Protein AF-A0A293LQK6-F1 (afdb_monomer)

Secondary structure (DSSP, 8-state):
-B-TTT--BS------TT---EEETTEEEEEEEEEEEE-TTSS-EEEEEEEE-S-SS----TT------EEETT--

Structure (mmCIF, N/CA/C/O backbone):
data_AF-A0A293LQK6-F1
#
_entry.id   AF-A0A293LQK6-F1
#
loop_
_atom_site.group_PDB
_atom_site.id
_atom_site.type_symbol
_atom_site.label_atom_id
_atom_site.label_alt_id
_atom_site.label_comp_id
_atom_site.label_asym_id
_atom_site.label_entity_id
_atom_site.label_seq_id
_atom_site.pdbx_PDB_ins_code
_atom_site.Cartn_x
_atom_site.Cartn_y
_atom_site.Cartn_z
_atom_site.occupancy
_atom_site.B_iso_or_equiv
_atom_site.auth_seq_id
_atom_site.auth_comp_id
_atom_site.auth_asym_id
_atom_site.auth_atom_id
_atom_site.pdbx_PDB_model_num
ATOM 1 N N . MET A 1 1 ? -2.800 -1.142 -8.548 1.00 79.94 1 MET A N 1
ATOM 2 C CA . MET A 1 1 ? -3.111 0.237 -8.112 1.00 79.94 1 MET A CA 1
ATOM 3 C C . MET A 1 1 ? -2.191 1.230 -8.812 1.00 79.94 1 MET A C 1
ATOM 5 O O . MET A 1 1 ? -1.036 0.884 -9.049 1.00 79.94 1 MET A O 1
ATOM 9 N N . ARG A 1 2 ? -2.678 2.421 -9.189 1.00 83.19 2 ARG A N 1
ATOM 10 C CA . ARG A 1 2 ? -1.900 3.432 -9.931 1.00 83.19 2 ARG A CA 1
ATOM 11 C C . ARG A 1 2 ? -2.103 4.826 -9.338 1.00 83.19 2 ARG A C 1
ATOM 13 O O . ARG A 1 2 ? -3.161 5.099 -8.785 1.00 83.19 2 ARG A O 1
ATOM 20 N N . ARG A 1 3 ? -1.098 5.697 -9.463 1.00 82.44 3 ARG A N 1
ATOM 21 C CA . ARG A 1 3 ? -1.182 7.098 -9.011 1.00 82.44 3 ARG A CA 1
ATOM 22 C C . ARG A 1 3 ? -1.899 7.970 -10.044 1.00 82.44 3 ARG A C 1
ATOM 24 O O . ARG A 1 3 ? -1.558 7.923 -11.229 1.00 82.44 3 ARG A O 1
ATOM 31 N N . ASP A 1 4 ? -2.802 8.830 -9.577 1.00 75.06 4 ASP A N 1
ATOM 32 C CA . ASP A 1 4 ? -3.415 9.870 -10.405 1.00 75.06 4 ASP A CA 1
ATOM 33 C C . ASP A 1 4 ? -2.316 10.796 -10.958 1.00 75.06 4 ASP A C 1
ATOM 35 O O . ASP A 1 4 ? -1.382 11.162 -10.241 1.00 75.06 4 ASP A O 1
ATOM 39 N N . LYS A 1 5 ? -2.406 11.165 -12.240 1.00 79.44 5 LYS A N 1
ATOM 40 C CA . LYS A 1 5 ? -1.421 11.927 -13.047 1.00 79.44 5 LYS A CA 1
ATOM 41 C C . LYS A 1 5 ? -0.278 11.124 -13.664 1.00 79.44 5 LYS A C 1
ATOM 43 O O . LYS A 1 5 ? -0.066 11.240 -14.863 1.00 79.44 5 LYS A O 1
ATOM 48 N N . THR A 1 6 ? 0.482 10.346 -12.893 1.00 86.50 6 THR A N 1
ATOM 49 C CA . THR A 1 6 ? 1.656 9.645 -13.460 1.00 86.50 6 THR A CA 1
ATOM 50 C C . THR A 1 6 ? 1.304 8.302 -14.081 1.00 86.50 6 THR A C 1
ATOM 52 O O . THR A 1 6 ? 2.099 7.774 -14.852 1.00 86.50 6 THR A O 1
ATOM 55 N N . ILE A 1 7 ? 0.150 7.722 -13.719 1.00 81.69 7 ILE A N 1
ATOM 56 C CA . ILE A 1 7 ? -0.308 6.391 -14.156 1.00 81.69 7 ILE A CA 1
ATOM 57 C C . ILE A 1 7 ? 0.699 5.274 -13.798 1.00 81.69 7 ILE A C 1
ATOM 59 O O . ILE A 1 7 ? 0.511 4.107 -14.149 1.00 81.69 7 ILE A O 1
ATOM 63 N N . LYS A 1 8 ? 1.742 5.595 -13.021 1.00 86.06 8 LYS A N 1
ATOM 64 C CA . LYS A 1 8 ? 2.717 4.636 -12.508 1.00 86.06 8 LYS A CA 1
ATOM 65 C C . LYS A 1 8 ? 2.037 3.697 -11.527 1.00 86.06 8 LYS A C 1
ATOM 67 O O . LYS A 1 8 ? 1.193 4.117 -10.728 1.00 86.06 8 LYS A O 1
ATOM 72 N N . ILE A 1 9 ? 2.427 2.432 -11.601 1.00 87.00 9 ILE A N 1
ATOM 73 C CA . ILE A 1 9 ? 1.996 1.403 -10.665 1.00 87.00 9 ILE A CA 1
ATOM 74 C C . ILE A 1 9 ? 2.560 1.756 -9.282 1.00 87.00 9 ILE A C 1
ATOM 76 O O . ILE A 1 9 ? 3.686 2.232 -9.164 1.00 87.00 9 ILE A O 1
ATOM 80 N N . CYS A 1 10 ? 1.739 1.619 -8.244 1.00 86.62 10 CYS A N 1
ATOM 81 C CA . CYS A 1 10 ? 2.162 1.816 -6.852 1.00 86.62 10 CYS A CA 1
ATOM 82 C C . CYS A 1 10 ? 1.892 0.609 -5.952 1.00 86.62 10 CYS A C 1
ATOM 84 O O . CYS A 1 10 ? 2.412 0.563 -4.848 1.00 86.62 10 CYS A O 1
ATOM 86 N N . ALA A 1 11 ? 1.069 -0.331 -6.413 1.00 87.88 11 ALA A N 1
ATOM 87 C CA . ALA A 1 11 ? 0.883 -1.631 -5.787 1.00 87.88 11 ALA A CA 1
ATOM 88 C C . ALA A 1 11 ? 0.428 -2.617 -6.864 1.00 87.88 11 ALA A C 1
ATOM 90 O O . ALA A 1 11 ? -0.506 -2.316 -7.625 1.00 87.88 11 ALA A O 1
ATOM 91 N N . ASN A 1 12 ? 1.083 -3.765 -6.938 1.00 89.06 12 ASN A N 1
ATOM 92 C CA . ASN A 1 12 ? 0.811 -4.823 -7.901 1.00 89.06 12 ASN A CA 1
ATOM 93 C C . ASN A 1 12 ? 1.107 -6.183 -7.268 1.00 89.06 12 ASN A C 1
ATOM 95 O O . ASN A 1 12 ? 2.170 -6.761 -7.460 1.00 89.06 12 ASN A O 1
ATOM 99 N N . HIS A 1 13 ? 0.151 -6.666 -6.488 1.00 86.50 13 HIS A N 1
ATOM 100 C CA . HIS A 1 13 ? 0.165 -7.982 -5.864 1.00 86.50 13 HIS A CA 1
ATOM 101 C C . HIS A 1 13 ? -1.254 -8.548 -5.856 1.00 86.50 13 HIS A C 1
ATOM 103 O O . HIS A 1 13 ? -2.239 -7.811 -5.974 1.00 86.50 13 HIS A O 1
ATOM 109 N N . TYR A 1 14 ? -1.361 -9.863 -5.690 1.00 82.94 14 TYR A N 1
ATOM 110 C CA . TYR A 1 14 ? -2.649 -10.510 -5.485 1.00 82.94 14 TYR A CA 1
ATOM 111 C C . TYR A 1 14 ? -3.160 -10.229 -4.076 1.00 82.94 14 TYR A C 1
ATOM 113 O O . TYR A 1 14 ? -2.452 -10.456 -3.096 1.00 82.94 14 TYR A O 1
ATOM 121 N N . VAL A 1 15 ? -4.409 -9.777 -3.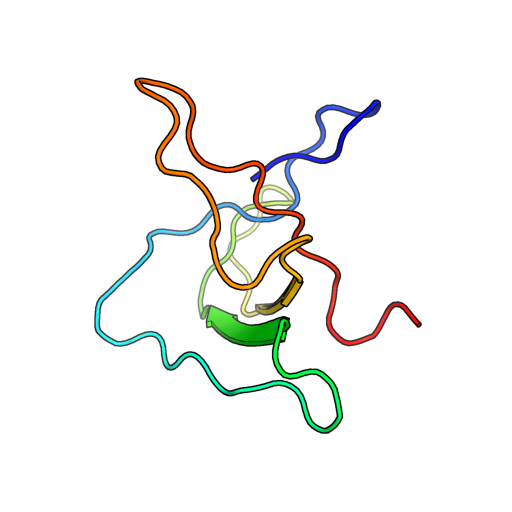977 1.00 82.50 15 VAL A N 1
ATOM 122 C CA . VAL A 1 15 ? -5.103 -9.696 -2.691 1.00 82.50 15 VAL A CA 1
ATOM 123 C C . VAL A 1 15 ? -5.506 -11.105 -2.297 1.00 82.50 15 VAL A C 1
ATOM 125 O O . VAL A 1 15 ? -6.183 -11.811 -3.044 1.00 82.50 15 VAL A O 1
ATOM 128 N N . THR A 1 16 ? -5.066 -11.519 -1.123 1.00 80.31 16 THR A N 1
ATOM 129 C CA . THR A 1 16 ? -5.260 -12.875 -0.618 1.00 80.31 16 THR A CA 1
ATOM 130 C C . THR A 1 16 ? -5.833 -12.817 0.785 1.00 80.31 16 THR A C 1
ATOM 132 O O . THR A 1 16 ? -5.629 -11.850 1.514 1.00 80.31 16 THR A O 1
ATOM 135 N N . SER A 1 17 ? -6.556 -13.862 1.181 1.00 81.62 17 SER A N 1
ATOM 136 C CA . SER A 1 17 ? -7.233 -13.910 2.482 1.00 81.62 17 SER A CA 1
ATOM 137 C C . SER A 1 17 ? -6.279 -13.938 3.679 1.00 81.62 17 SER A C 1
ATOM 139 O O . SER A 1 17 ? -6.718 -13.715 4.800 1.00 81.62 17 SER A O 1
ATOM 141 N N . TYR A 1 18 ? -4.994 -14.229 3.459 1.00 81.81 18 TYR A N 1
ATOM 142 C CA . TYR A 1 18 ? -3.967 -14.232 4.502 1.00 81.81 18 TYR A CA 1
ATOM 143 C C . TYR A 1 18 ? -3.369 -12.844 4.773 1.00 81.81 18 TYR A C 1
ATOM 145 O O . TYR A 1 18 ? -2.590 -12.691 5.711 1.00 81.81 18 TYR A O 1
ATOM 153 N N . MET A 1 19 ? -3.686 -11.833 3.958 1.00 83.06 19 MET A N 1
ATOM 154 C CA . MET A 1 19 ? -3.232 -10.465 4.198 1.00 83.06 19 MET A CA 1
ATOM 155 C C . MET A 1 19 ? -4.053 -9.834 5.324 1.00 83.06 19 MET A C 1
ATOM 157 O O . MET A 1 19 ? -5.260 -9.637 5.198 1.00 83.06 19 MET A O 1
ATOM 161 N N . GLU A 1 20 ? -3.389 -9.493 6.427 1.00 84.94 20 GLU A N 1
ATOM 162 C CA . GLU A 1 20 ? -4.015 -8.797 7.552 1.00 84.94 20 GLU A CA 1
ATOM 163 C C . GLU A 1 20 ? -4.060 -7.285 7.306 1.00 84.94 20 GLU A C 1
ATOM 165 O O . GLU A 1 20 ? -3.021 -6.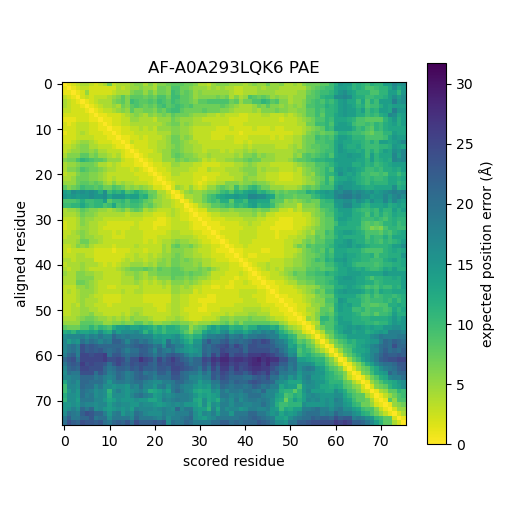625 7.221 1.00 84.94 20 GLU A O 1
ATOM 170 N N . LEU A 1 21 ? -5.272 -6.731 7.249 1.00 85.50 21 LEU A N 1
ATOM 171 C CA . LEU A 1 21 ? -5.508 -5.290 7.255 1.00 85.50 21 LEU A CA 1
ATOM 172 C C . LEU A 1 21 ? -5.577 -4.795 8.702 1.00 85.50 21 LEU A C 1
ATOM 174 O O . LEU A 1 21 ? -6.480 -5.159 9.455 1.00 85.50 21 LEU A O 1
ATOM 178 N N . LYS A 1 22 ? -4.629 -3.945 9.088 1.00 86.00 22 LYS A N 1
ATOM 179 C CA . LYS A 1 22 ? -4.564 -3.314 10.409 1.00 86.00 22 LYS A CA 1
ATOM 180 C C . LYS A 1 22 ? -5.009 -1.855 10.306 1.00 86.00 22 LYS A C 1
ATOM 182 O O . LYS A 1 22 ? -4.579 -1.170 9.379 1.00 86.00 22 LYS A O 1
ATOM 187 N N . PRO A 1 23 ? -5.856 -1.355 11.219 1.00 85.38 23 PRO A N 1
ATOM 188 C CA . PRO A 1 23 ? -6.211 0.059 11.231 1.00 85.38 23 PRO A CA 1
ATOM 189 C C . PRO A 1 23 ? -4.959 0.905 11.487 1.00 85.38 23 PRO A C 1
ATOM 191 O O . PRO A 1 23 ? -4.124 0.549 12.323 1.00 85.38 23 PRO A O 1
ATOM 1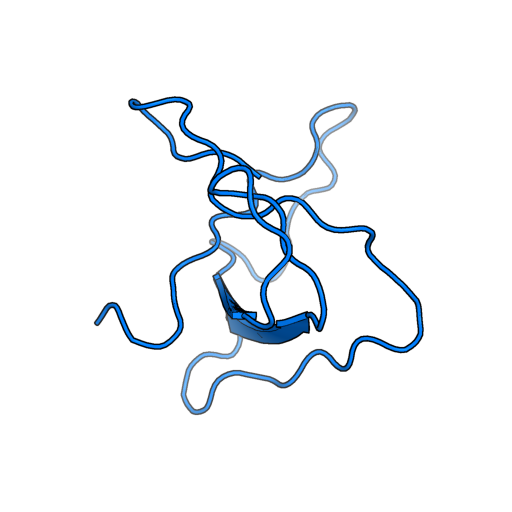94 N N . ASN A 1 24 ? -4.817 2.019 10.768 1.00 80.69 24 ASN A N 1
ATOM 195 C CA . ASN A 1 24 ? -3.714 2.940 11.016 1.00 80.69 24 ASN A CA 1
ATOM 196 C C . ASN A 1 24 ? -3.984 3.727 12.307 1.00 80.69 24 ASN A C 1
ATOM 198 O O . ASN A 1 24 ? -5.064 4.300 12.479 1.00 80.69 24 ASN A O 1
ATOM 202 N N . CYS A 1 25 ? -3.012 3.766 13.218 1.00 72.25 25 CYS A N 1
ATOM 203 C CA . CYS A 1 25 ? -3.170 4.440 14.504 1.00 72.25 25 CYS A CA 1
ATOM 204 C C . CYS A 1 25 ? -3.428 5.940 14.276 1.00 72.25 25 CYS A C 1
ATOM 206 O O . CYS A 1 25 ? -2.563 6.653 13.774 1.00 72.25 25 CYS A O 1
ATOM 208 N N . GLY A 1 26 ? -4.635 6.407 14.608 1.00 71.81 26 GLY A N 1
ATOM 209 C CA . GLY A 1 26 ? -5.045 7.807 14.451 1.00 71.81 26 GLY A CA 1
ATOM 210 C C . GLY A 1 26 ? -5.842 8.136 13.183 1.00 71.81 26 GLY A C 1
ATOM 211 O O . GLY A 1 26 ? -6.183 9.301 12.988 1.00 71.81 26 GLY A O 1
ATOM 212 N N . ASN A 1 27 ? -6.175 7.157 12.332 1.00 74.88 27 ASN A N 1
ATOM 213 C CA . ASN A 1 27 ? -7.040 7.389 11.172 1.00 74.88 27 ASN A CA 1
ATOM 214 C C . ASN A 1 27 ? -7.977 6.198 10.919 1.00 74.88 27 ASN A C 1
ATOM 216 O O . ASN A 1 27 ? -7.582 5.180 10.357 1.00 74.88 27 ASN A O 1
ATOM 220 N N . ASP A 1 28 ? -9.240 6.371 11.300 1.00 78.00 28 ASP A N 1
ATOM 221 C CA . ASP A 1 28 ? -10.354 5.429 11.118 1.00 78.00 28 ASP A CA 1
ATOM 222 C C . ASP A 1 28 ? -10.682 5.140 9.644 1.00 78.00 28 ASP A C 1
ATOM 224 O O . ASP A 1 28 ? -11.301 4.128 9.317 1.00 78.00 28 ASP A O 1
ATOM 228 N N . LYS A 1 29 ? -10.227 6.007 8.738 1.00 80.25 29 LYS A N 1
ATOM 229 C CA . LYS A 1 29 ? -10.368 5.850 7.287 1.00 80.25 29 LYS A CA 1
ATOM 230 C C . LYS A 1 29 ? -9.127 5.255 6.635 1.00 80.25 29 LYS A C 1
ATOM 232 O O . LYS A 1 29 ? -9.054 5.253 5.403 1.00 80.25 29 LYS A O 1
ATOM 237 N N . ALA A 1 30 ? -8.140 4.802 7.409 1.00 83.56 30 ALA A N 1
ATOM 238 C CA . ALA A 1 30 ? -6.910 4.248 6.869 1.00 83.56 30 ALA A CA 1
ATOM 239 C C . ALA A 1 30 ? -6.579 2.851 7.395 1.00 83.56 30 ALA A C 1
ATOM 241 O O . ALA A 1 30 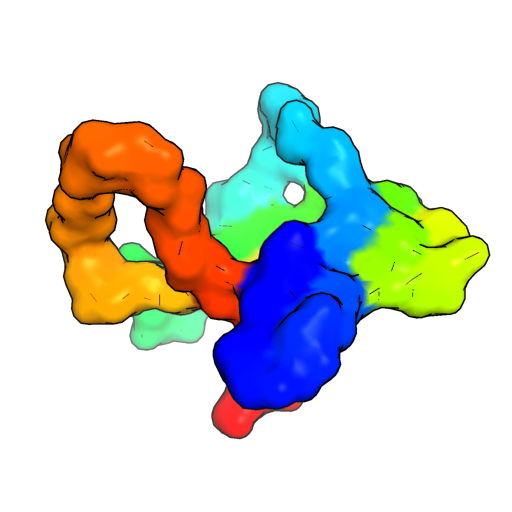? -6.723 2.541 8.575 1.00 83.56 30 ALA A O 1
ATOM 242 N N . TRP A 1 31 ? -6.075 2.029 6.483 1.00 85.50 31 TRP A N 1
ATOM 243 C CA . TRP A 1 31 ? -5.715 0.637 6.712 1.00 85.50 31 TRP A CA 1
ATOM 244 C C . TRP A 1 31 ? -4.306 0.382 6.205 1.00 85.50 31 TRP A C 1
ATOM 246 O O . TRP A 1 31 ? -3.903 0.942 5.190 1.00 85.50 31 TRP A O 1
ATOM 256 N N . VAL A 1 32 ? -3.568 -0.474 6.894 1.00 88.81 32 VAL A N 1
ATOM 257 C CA . VAL A 1 32 ? -2.204 -0.875 6.560 1.00 88.81 32 VAL A CA 1
ATOM 258 C C . VAL A 1 32 ? -2.180 -2.386 6.386 1.00 88.81 32 VAL A C 1
ATOM 260 O O . VAL A 1 32 ? -2.762 -3.105 7.194 1.00 88.81 32 VAL A O 1
ATOM 263 N N . TRP A 1 33 ? -1.508 -2.883 5.354 1.00 89.69 33 TRP A N 1
ATOM 264 C CA . TRP A 1 33 ? -1.259 -4.310 5.172 1.00 89.69 33 TRP A CA 1
ATOM 265 C C . TRP A 1 33 ? 0.165 -4.549 4.687 1.00 89.69 33 TRP A C 1
ATOM 267 O O . TRP A 1 33 ? 0.797 -3.685 4.078 1.00 89.69 33 TRP A O 1
ATOM 277 N N . SER A 1 34 ? 0.667 -5.747 4.973 1.00 88.94 34 SER A N 1
ATOM 278 C CA . SER A 1 34 ? 1.948 -6.227 4.465 1.00 88.94 34 SER A CA 1
ATOM 279 C C . SER A 1 34 ? 1.702 -7.185 3.308 1.00 88.94 34 SER A C 1
ATOM 281 O O . SER A 1 34 ? 0.857 -8.079 3.403 1.00 88.94 34 SER A O 1
ATOM 283 N N . THR A 1 35 ? 2.440 -7.006 2.218 1.00 87.25 35 THR A N 1
ATOM 284 C CA . THR A 1 35 ? 2.467 -7.939 1.093 1.00 87.25 35 THR A CA 1
ATOM 285 C C . THR A 1 35 ? 3.874 -8.521 0.961 1.00 87.25 35 THR A C 1
ATOM 287 O O . THR A 1 35 ? 4.841 -7.765 0.990 1.00 87.25 35 THR A O 1
ATOM 290 N N . PRO A 1 36 ? 4.033 -9.850 0.830 1.00 88.50 36 PRO A N 1
ATOM 291 C CA . PRO A 1 36 ? 5.352 -10.476 0.729 1.00 88.50 36 PRO A CA 1
ATOM 292 C C . PRO A 1 36 ? 6.004 -10.306 -0.653 1.00 88.50 36 PRO A C 1
ATOM 294 O O . PRO A 1 36 ? 7.214 -10.473 -0.772 1.00 88.50 36 PRO A O 1
ATOM 297 N N . ALA A 1 37 ? 5.214 -10.016 -1.691 1.00 88.69 37 ALA A N 1
ATOM 298 C CA . ALA A 1 37 ? 5.671 -9.945 -3.076 1.00 88.69 37 ALA A CA 1
ATOM 299 C C . ALA A 1 37 ? 4.833 -8.932 -3.874 1.00 88.69 37 ALA A C 1
ATOM 301 O O . ALA A 1 37 ? 3.925 -9.302 -4.619 1.00 88.69 37 ALA A O 1
ATOM 302 N N . ASP A 1 38 ? 5.117 -7.644 -3.690 1.00 88.69 38 ASP A N 1
ATOM 303 C CA . ASP A 1 38 ? 4.633 -6.574 -4.561 1.00 88.69 38 ASP A CA 1
ATOM 304 C C . ASP A 1 38 ? 5.539 -6.417 -5.781 1.00 88.69 38 ASP A C 1
ATOM 306 O O . ASP A 1 38 ? 6.755 -6.449 -5.642 1.00 88.69 38 ASP A O 1
ATOM 310 N N . PHE A 1 39 ? 4.937 -6.250 -6.960 1.00 89.38 39 PHE A N 1
ATOM 311 C CA . PHE A 1 39 ? 5.614 -6.112 -8.251 1.00 89.38 39 PHE A CA 1
ATOM 312 C C . PHE A 1 39 ? 5.371 -4.725 -8.878 1.00 89.38 39 PHE A C 1
ATOM 314 O O . PHE A 1 39 ? 5.136 -4.606 -10.084 1.00 89.38 39 PHE A O 1
ATOM 321 N N . ALA A 1 40 ? 5.301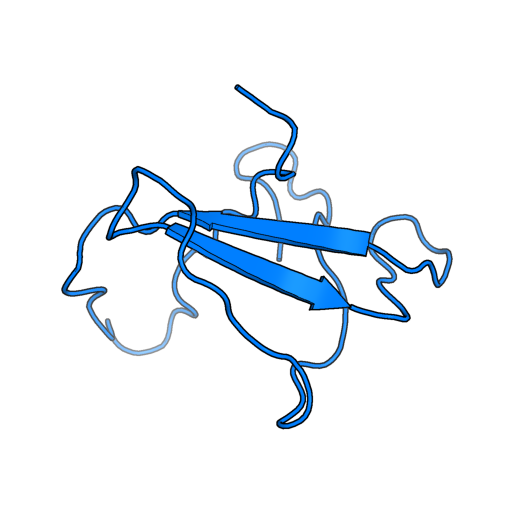 -3.657 -8.074 1.00 87.56 40 ALA A N 1
ATOM 322 C CA . ALA A 1 40 ? 5.110 -2.301 -8.595 1.00 87.56 40 ALA A CA 1
ATOM 323 C C . ALA A 1 40 ? 6.339 -1.754 -9.339 1.00 87.56 40 ALA A C 1
ATOM 325 O O . ALA A 1 40 ? 6.160 -0.986 -10.285 1.00 87.56 40 ALA A O 1
ATOM 326 N N . ASP A 1 41 ? 7.542 -2.178 -8.944 1.00 86.50 41 ASP A N 1
ATOM 327 C CA . ASP A 1 41 ? 8.830 -1.731 -9.498 1.00 86.50 41 ASP A CA 1
ATOM 328 C C . ASP A 1 41 ? 9.490 -2.799 -10.395 1.00 86.50 41 ASP A C 1
ATOM 330 O O . ASP A 1 41 ? 10.705 -2.824 -10.534 1.00 86.50 41 ASP A O 1
ATOM 334 N N . GLU A 1 42 ? 8.696 -3.704 -10.980 1.00 87.56 42 GLU A N 1
ATOM 335 C CA . GLU A 1 42 ? 9.169 -4.822 -11.828 1.00 87.56 42 GLU A CA 1
ATOM 336 C C . GLU A 1 42 ? 10.032 -5.876 -11.105 1.00 87.56 42 GLU A C 1
ATOM 338 O O . GLU A 1 42 ? 10.559 -6.801 -11.722 1.00 87.56 42 GLU A O 1
ATOM 343 N N . GLU A 1 43 ? 10.101 -5.798 -9.778 1.00 89.44 43 GLU A N 1
ATOM 344 C CA . GLU A 1 43 ? 10.747 -6.774 -8.906 1.00 89.44 43 GLU A CA 1
ATOM 345 C C . GLU A 1 43 ? 9.784 -7.188 -7.798 1.00 89.44 43 GLU A C 1
ATOM 347 O O . GLU A 1 43 ? 9.066 -6.350 -7.257 1.00 89.44 43 GLU A O 1
ATOM 352 N N . ALA A 1 44 ? 9.763 -8.479 -7.455 1.00 89.44 44 ALA A N 1
ATOM 353 C CA . ALA A 1 44 ? 8.936 -8.990 -6.368 1.00 89.44 44 ALA A CA 1
ATOM 354 C C . ALA A 1 44 ? 9.612 -8.704 -5.024 1.00 89.44 44 ALA A C 1
ATOM 356 O O . ALA A 1 44 ? 10.621 -9.328 -4.692 1.00 89.44 44 ALA A O 1
ATOM 357 N N . LYS A 1 45 ? 9.039 -7.787 -4.243 1.00 89.25 45 LYS A N 1
ATOM 358 C CA . LYS A 1 45 ? 9.588 -7.391 -2.942 1.00 89.25 45 LYS A CA 1
ATOM 359 C C . LYS A 1 45 ? 8.530 -7.335 -1.841 1.00 89.25 45 LYS A C 1
ATOM 361 O O . LYS A 1 45 ? 7.369 -7.025 -2.121 1.00 89.25 45 LYS A O 1
ATOM 366 N N . PRO A 1 46 ? 8.909 -7.624 -0.585 1.00 89.81 46 PRO A N 1
ATOM 367 C CA . PRO A 1 46 ? 8.023 -7.416 0.543 1.00 89.81 46 PRO A CA 1
ATOM 368 C C . PRO A 1 46 ? 7.837 -5.915 0.782 1.00 89.81 46 PRO A C 1
ATOM 370 O O . PRO A 1 46 ? 8.812 -5.178 0.901 1.00 89.81 46 PRO A O 1
ATOM 373 N N . GLU A 1 47 ? 6.588 -5.468 0.866 1.00 88.31 47 GLU A N 1
ATOM 374 C CA . GLU A 1 47 ? 6.233 -4.053 1.002 1.00 88.31 47 GLU A CA 1
ATOM 375 C C . GLU A 1 47 ? 5.122 -3.858 2.038 1.00 88.31 47 GLU A C 1
ATOM 377 O O . GLU A 1 47 ? 4.199 -4.670 2.160 1.00 88.31 47 GLU A O 1
ATOM 382 N N . LEU A 1 48 ? 5.205 -2.750 2.780 1.00 88.62 48 LEU A N 1
ATOM 383 C CA . LEU A 1 48 ? 4.173 -2.323 3.724 1.00 88.62 48 LEU A CA 1
ATOM 384 C C . LEU A 1 48 ? 3.380 -1.171 3.110 1.00 88.62 48 LEU A C 1
ATOM 386 O O . LEU A 1 48 ? 3.883 -0.057 2.940 1.00 88.62 48 LEU A O 1
ATOM 390 N N . LEU A 1 49 ? 2.119 -1.437 2.803 1.00 87.19 49 LEU A N 1
ATOM 391 C CA . LEU A 1 49 ? 1.254 -0.513 2.088 1.00 87.19 49 LEU A CA 1
ATOM 392 C C . LEU A 1 49 ? 0.177 0.013 3.026 1.00 87.19 49 LEU A C 1
ATOM 394 O O . LEU A 1 49 ? -0.377 -0.734 3.829 1.00 87.19 49 LEU A O 1
ATOM 398 N N . ALA A 1 50 ? -0.129 1.302 2.912 1.00 85.69 50 ALA A N 1
ATOM 399 C CA . ALA A 1 50 ? -1.263 1.903 3.589 1.00 85.69 50 ALA A CA 1
ATOM 400 C C . ALA A 1 50 ? -2.241 2.457 2.561 1.00 85.69 50 ALA A C 1
ATOM 402 O O . ALA A 1 50 ? -1.861 2.919 1.489 1.00 85.69 50 ALA A O 1
ATOM 403 N N . ILE A 1 51 ? -3.521 2.423 2.884 1.00 84.19 51 ILE A N 1
ATOM 404 C CA . ILE A 1 51 ? -4.576 3.002 2.074 1.00 84.19 51 ILE A CA 1
ATOM 405 C C . ILE A 1 51 ? -5.443 3.887 2.933 1.00 84.19 51 ILE A C 1
ATOM 407 O O . ILE A 1 51 ? -5.786 3.518 4.050 1.00 84.19 51 ILE A O 1
ATOM 411 N N . ARG A 1 52 ? -5.815 5.045 2.394 1.00 83.12 52 ARG A N 1
ATOM 412 C CA . ARG A 1 52 ? -6.753 5.963 3.028 1.00 83.12 52 ARG A CA 1
ATOM 413 C C . ARG A 1 52 ? -7.946 6.193 2.115 1.00 83.12 52 ARG A C 1
ATOM 415 O O . ARG A 1 52 ? -7.779 6.592 0.964 1.00 83.12 52 ARG A O 1
ATOM 422 N N . PHE A 1 53 ? -9.139 5.994 2.654 1.00 78.94 53 PHE A N 1
ATOM 423 C CA . PHE A 1 53 ? -10.393 6.284 1.974 1.00 78.94 53 PHE A CA 1
ATOM 424 C C . PHE A 1 53 ? -10.845 7.727 2.250 1.00 78.94 53 PHE A C 1
ATOM 426 O O . PHE A 1 53 ? -10.593 8.288 3.319 1.00 78.94 53 PHE A O 1
ATOM 433 N N . GLY A 1 54 ? -11.500 8.353 1.266 1.00 73.38 54 GLY A N 1
ATOM 434 C CA . GLY A 1 54 ? -12.068 9.701 1.416 1.00 73.38 54 GLY A CA 1
ATOM 435 C C . GLY A 1 54 ? -13.323 9.730 2.301 1.00 73.38 54 GLY A C 1
ATOM 436 O O . GLY A 1 54 ? -13.531 10.673 3.066 1.00 73.38 54 GLY A O 1
ATOM 437 N N . SER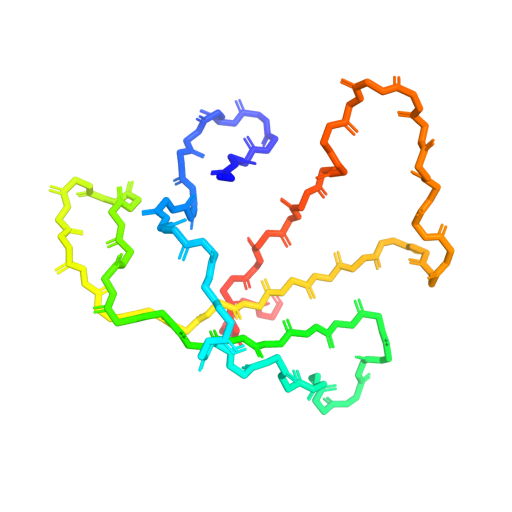 A 1 55 ? -14.115 8.659 2.258 1.00 68.88 55 SER A N 1
ATOM 438 C CA . SER A 1 55 ? -15.325 8.442 3.056 1.00 68.88 55 SER A CA 1
ATOM 439 C C . SER A 1 55 ? -15.275 7.060 3.713 1.00 68.88 55 SER A C 1
ATOM 441 O O . SER A 1 55 ? -14.613 6.165 3.191 1.00 68.88 55 SER A O 1
ATOM 443 N N . VAL A 1 56 ? -15.958 6.904 4.853 1.00 62.19 56 VAL A N 1
ATOM 444 C CA . VAL A 1 56 ? -16.192 5.592 5.497 1.00 62.19 56 VAL A CA 1
ATOM 445 C C . VAL A 1 56 ? -17.179 4.769 4.663 1.00 62.19 56 VAL A C 1
ATOM 447 O O . VAL A 1 56 ? -17.067 3.552 4.577 1.00 62.19 56 VAL A O 1
ATOM 450 N N . GLU A 1 57 ? -18.104 5.455 3.995 1.00 59.00 57 GLU A N 1
ATOM 451 C CA . GLU A 1 57 ? -19.003 4.896 2.995 1.00 59.00 57 GLU A CA 1
ATOM 452 C C . GLU A 1 57 ? -18.338 5.072 1.624 1.00 59.00 57 GLU A C 1
ATOM 454 O O . GLU A 1 57 ? -18.572 6.043 0.904 1.00 59.00 57 GLU A O 1
ATOM 459 N N . SER A 1 58 ? -17.373 4.213 1.305 1.00 56.31 58 SER A N 1
ATOM 460 C CA . SER A 1 58 ? -16.839 4.130 -0.052 1.00 56.31 58 SER A CA 1
ATOM 461 C C . SER A 1 58 ? -17.919 3.522 -0.946 1.00 56.31 58 SER A C 1
ATOM 463 O O . SER A 1 58 ? -18.143 2.314 -0.956 1.00 56.31 58 SER A O 1
ATOM 465 N N . GLU A 1 59 ? -18.626 4.394 -1.658 1.00 42.28 59 GLU A N 1
ATOM 466 C CA . GLU A 1 59 ? -19.706 4.060 -2.580 1.00 42.28 59 GLU A CA 1
ATOM 467 C C . GLU A 1 59 ? -19.239 3.016 -3.613 1.00 42.28 59 GLU A C 1
ATOM 469 O O . GLU A 1 59 ? -18.276 3.230 -4.353 1.00 42.28 59 GLU A O 1
ATOM 474 N N . TYR A 1 60 ? -19.921 1.865 -3.665 1.00 44.75 60 TYR A N 1
ATOM 475 C CA . TYR A 1 60 ? -19.823 0.905 -4.769 1.00 44.75 60 TYR A CA 1
ATOM 476 C C . TYR A 1 60 ? -20.539 1.504 -5.991 1.00 44.75 60 TYR A C 1
ATOM 478 O O . TYR A 1 60 ? -21.598 1.038 -6.411 1.00 44.75 60 TYR A O 1
ATOM 486 N N . SER A 1 61 ? -19.999 2.579 -6.563 1.00 37.38 61 SER A N 1
ATOM 487 C CA . SER A 1 61 ? -20.511 3.127 -7.815 1.00 37.38 61 SER A CA 1
ATOM 488 C C . SER A 1 61 ? -20.153 2.156 -8.943 1.00 37.38 61 SER A C 1
ATOM 490 O O . SER A 1 61 ? -19.011 2.091 -9.397 1.00 37.38 61 SER A O 1
ATOM 492 N N . ALA A 1 62 ? -21.138 1.342 -9.324 1.00 37.00 62 ALA A N 1
ATOM 493 C CA . ALA A 1 62 ? -21.248 0.556 -10.551 1.00 37.00 62 ALA A CA 1
ATOM 494 C C . ALA A 1 62 ? -20.034 0.631 -11.511 1.00 37.00 62 ALA A C 1
ATOM 496 O O . ALA A 1 62 ? -19.893 1.562 -12.298 1.00 37.00 62 ALA A O 1
ATOM 497 N N . GLY A 1 63 ? -19.182 -0.399 -11.486 1.00 39.84 63 GLY A N 1
ATOM 498 C CA . GLY A 1 63 ? -18.224 -0.694 -12.562 1.00 39.84 63 GLY A CA 1
ATOM 499 C C . GLY A 1 63 ? -16.837 -0.045 -12.477 1.00 39.84 63 GLY A C 1
ATOM 500 O O . GLY A 1 63 ? -15.976 -0.389 -13.284 1.00 39.84 63 GLY A O 1
ATOM 501 N N . GLY A 1 64 ? -16.575 0.830 -11.506 1.00 34.81 64 GLY A N 1
ATOM 502 C CA . GLY A 1 64 ? -15.243 1.388 -11.258 1.00 34.81 64 GLY A CA 1
ATOM 503 C C . GLY A 1 64 ? -14.657 0.841 -9.964 1.00 34.81 64 GLY A C 1
ATOM 504 O O . GLY A 1 64 ? -15.195 1.096 -8.894 1.00 34.81 64 GLY A O 1
ATOM 505 N N . VAL A 1 65 ? -13.553 0.092 -10.042 1.00 44.88 65 VAL A N 1
ATOM 506 C CA . VAL A 1 65 ? -12.769 -0.293 -8.856 1.00 44.88 65 VAL A CA 1
ATOM 507 C C . VAL A 1 65 ? -12.493 0.986 -8.051 1.00 44.88 65 VAL A C 1
ATOM 509 O O . VAL A 1 65 ? -11.980 1.936 -8.653 1.00 44.88 65 VAL A O 1
ATOM 512 N N . PRO A 1 66 ? -12.842 1.057 -6.748 1.00 43.00 66 PRO A N 1
ATOM 513 C CA . PRO A 1 66 ? -12.654 2.271 -5.965 1.00 43.00 66 PRO A CA 1
ATOM 514 C C . PRO A 1 66 ? -11.203 2.714 -6.111 1.00 43.00 66 PRO A C 1
ATOM 516 O O . PRO A 1 66 ? -10.296 1.877 -6.098 1.00 43.00 66 PRO A O 1
ATOM 519 N N . ALA A 1 67 ? -10.997 4.015 -6.329 1.00 41.75 67 ALA A N 1
ATOM 520 C CA . ALA A 1 67 ? -9.680 4.610 -6.505 1.00 41.75 67 ALA A CA 1
ATOM 521 C C . ALA A 1 67 ? -8.889 4.436 -5.207 1.00 41.75 67 ALA A C 1
ATOM 523 O O . ALA A 1 67 ? -8.865 5.288 -4.320 1.00 41.75 67 ALA A O 1
ATOM 524 N N . PHE A 1 68 ? -8.297 3.260 -5.062 1.00 50.75 68 PHE A N 1
ATOM 525 C CA . PHE A 1 68 ? -7.465 2.925 -3.946 1.00 50.75 68 PHE A CA 1
ATOM 526 C C . PHE A 1 68 ? -6.220 3.798 -4.081 1.00 50.75 68 PHE A C 1
ATOM 528 O O . PHE A 1 68 ? -5.464 3.671 -5.044 1.00 50.75 68 PHE A O 1
ATOM 535 N N . ARG A 1 69 ? -6.028 4.741 -3.162 1.00 46.41 69 ARG A N 1
ATOM 536 C CA . ARG A 1 69 ? -4.805 5.535 -3.103 1.00 46.41 69 ARG A CA 1
ATOM 537 C C . ARG A 1 69 ? -3.912 4.906 -2.046 1.00 46.41 69 ARG A C 1
ATOM 539 O O . ARG A 1 69 ? -4.055 5.207 -0.865 1.00 46.41 69 ARG A O 1
ATOM 546 N N . ALA A 1 70 ? -3.031 4.000 -2.468 1.00 44.88 70 ALA A N 1
ATOM 547 C CA . ALA A 1 70 ? -1.988 3.482 -1.596 1.00 44.88 70 ALA A CA 1
ATOM 548 C C . ALA A 1 70 ? -0.992 4.606 -1.376 1.00 44.88 70 ALA A C 1
ATOM 550 O O . ALA A 1 70 ? -0.349 5.094 -2.312 1.00 44.88 70 ALA A O 1
ATOM 551 N N . VAL A 1 71 ? -0.922 5.038 -0.133 1.00 44.81 71 VAL A N 1
ATOM 552 C CA . VAL A 1 71 ? 0.099 5.941 0.358 1.00 44.81 71 VAL A CA 1
ATOM 553 C C . VAL A 1 71 ? 1.084 5.039 1.102 1.00 44.81 71 VAL A C 1
ATOM 555 O O . VAL A 1 71 ? 0.651 4.226 1.917 1.00 44.81 71 VAL A O 1
ATOM 558 N N . PRO A 1 72 ? 2.391 5.088 0.810 1.00 42.00 72 PRO A N 1
ATOM 559 C CA . PRO A 1 72 ? 3.369 4.396 1.641 1.00 42.00 72 PRO A CA 1
ATOM 560 C C . PRO A 1 72 ? 3.155 4.817 3.096 1.00 42.00 72 PRO A C 1
ATOM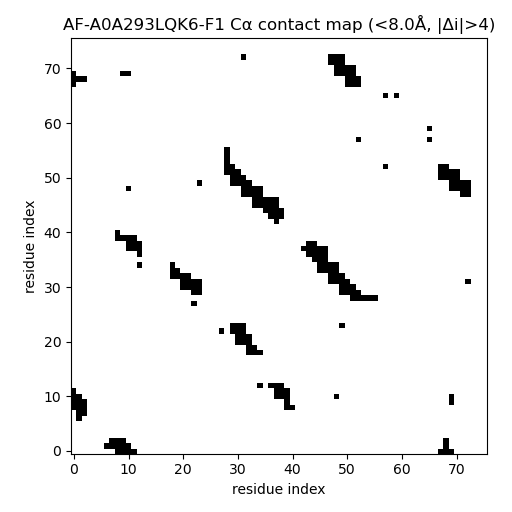 562 O O . PRO A 1 72 ? 2.945 5.999 3.352 1.00 42.00 72 PRO A O 1
ATOM 565 N N . CYS A 1 73 ? 3.232 3.881 4.045 1.00 41.47 73 CYS A N 1
ATOM 566 C CA . CYS A 1 73 ? 3.033 4.153 5.479 1.00 41.47 73 CYS A CA 1
ATOM 567 C C . CYS A 1 73 ? 3.995 5.229 6.053 1.00 41.47 73 CYS A C 1
ATOM 569 O O . CYS A 1 73 ? 3.844 5.643 7.196 1.00 41.47 73 CYS A O 1
ATOM 571 N N . TRP A 1 74 ? 4.972 5.673 5.257 1.00 36.19 74 TRP A N 1
ATOM 572 C CA . TRP A 1 74 ? 6.031 6.628 5.584 1.00 36.19 74 TRP A CA 1
ATOM 573 C C . TRP A 1 74 ? 5.868 7.994 4.902 1.00 36.19 74 TRP A C 1
ATOM 575 O O . TRP A 1 74 ? 6.739 8.847 5.039 1.00 36.19 74 TRP A O 1
ATOM 585 N N . ALA A 1 75 ? 4.821 8.192 4.100 1.00 33.91 75 ALA A N 1
ATOM 586 C CA . ALA A 1 75 ? 4.539 9.492 3.509 1.00 33.91 75 ALA A CA 1
ATOM 587 C C . ALA A 1 75 ? 3.540 10.226 4.409 1.00 33.91 75 ALA A C 1
ATOM 589 O O . ALA A 1 75 ? 2.328 10.037 4.268 1.00 33.91 75 ALA A O 1
ATOM 590 N N . ASP A 1 76 ? 4.091 10.993 5.353 1.00 37.75 76 ASP A N 1
AT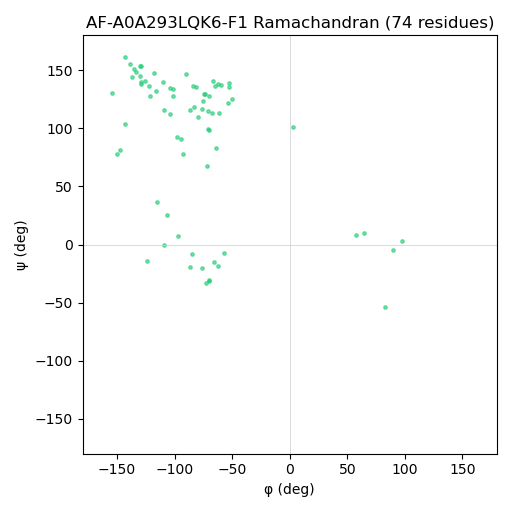OM 591 C CA . ASP A 1 76 ? 3.403 12.100 6.028 1.00 37.75 76 ASP A CA 1
ATOM 592 C C . ASP A 1 76 ? 2.677 13.015 5.018 1.00 37.75 76 ASP A C 1
ATOM 594 O O . ASP A 1 76 ? 3.253 13.306 3.937 1.00 37.75 76 ASP A O 1
#

Solvent-accessible surface area (backbone atoms only — not comparable to full-atom values): 4799 Å² total; per-residue (Å²): 79,51,44,88,93,75,67,44,55,73,42,42,59,86,89,54,93,85,54,60,75,39,75,38,92,94,37,96,46,24,38,30,36,63,41,76,50,29,41,42,82,83,46,77,37,67,46,64,43,17,37,54,53,96,47,90,76,70,74,86,57,84,93,56,81,73,86,60,47,73,43,53,80,81,67,127

Mean predicted aligned error: 9.18 Å

Radius of gyration: 12.69 Å; Cα contacts (8 Å, |Δi|>4): 117; chains: 1; bounding box: 32×26×29 Å

Organism: Ornithodoros erraticus (NCBI:txid265619)

pLDDT: mean 72.92, std 18.88, range [33.91, 89.81]

Nearest PDB structures (foldseek):
  5ysu-assembly1_B  TM=9.449E-01  e=1.075E-03  Saccharomyces cerevisiae S288C
  3m1i-assembly1_B  TM=9.422E-01  e=1.209E-03  Saccharomyces cerevisiae
  4hb2-assembly1_B  TM=9.485E-01  e=1.361E-03  Saccharomyces cerevisiae
  5uwr-assembly1_B  TM=9.427E-01  e=1.361E-03  Saccharomyces cerevisiae
  4haz-assembly1_B  TM=9.480E-01  e=1.624E-03  Saccharomyces cerevisiae

Sequence (76 aa):
MRRDKTIKICANHYVTSYMELKPNCGNDKAWVWSTPADFADEEAKPELLAIRFGSVESEYSAGGVPAFRAVPCWAD

Foldseek 3Di:
DADPPVRQFDWADDDDPPWDWDADVPAPQKTKTWDQFTCSPVGGHIAIWMWGDPDPCQDPPPDDDRPTDTDRPPDD

InterPro do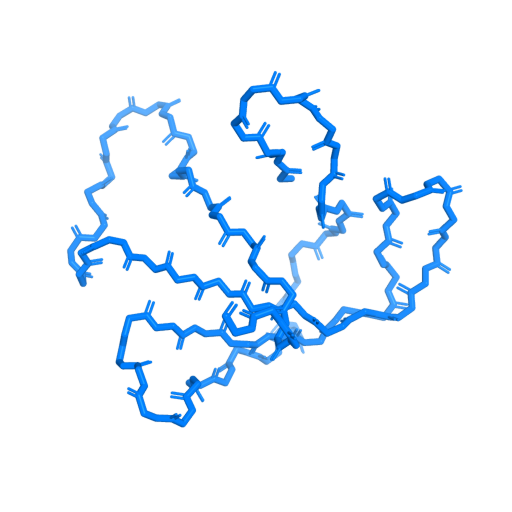mains:
  IPR000156 Ran binding domain [PF00638] (1-58)
  IPR000156 Ran binding domain [PS50196] (1-57)
  IPR011993 PH-like domain superfamily [G3DSA:2.30.29.30] (1-61)
  IPR045255 Ran binding protein RanBP1-like [PTHR23138] (1-57)